Protein AF-A0A1Q6H0A1-F1 (afdb_monomer)

Nearest PDB structures (foldseek):
  8phb-assembly1_A  TM=4.342E-01  e=1.574E+00  Allochromatium vinosum
  6yfi-assembly2_D  TM=4.589E-01  e=2.748E+00  Leviviridae sp.
  6yfi-assembly2_C  TM=4.616E-01  e=3.110E+00  Leviviridae sp.
  6yfh-assembly1_AA  TM=4.511E-01  e=3.110E+00  Leviviridae sp.

pLDDT: mean 92.0, std 9.47, range [46.94, 98.31]

Solvent-accessible surface area (backbone atoms only — not comparable to full-atom values): 8364 Å² total; per-residue (Å²): 82,83,39,70,27,33,31,71,38,88,97,35,89,87,42,75,40,79,44,75,43,66,35,49,65,83,52,95,26,34,30,31,37,79,79,42,81,40,95,87,42,71,54,60,15,33,22,38,36,31,37,30,48,89,92,48,34,26,48,76,48,72,46,42,38,58,60,58,73,33,67,70,50,46,50,52,48,36,54,33,34,77,37,42,69,63,46,50,51,53,37,54,74,68,72,47,90,70,61,62,30,56,40,52,48,28,50,75,72,73,42,89,34,63,66,57,53,53,50,44,53,54,51,52,53,53,52,54,51,51,50,52,52,53,49,50,56,50,52,54,52,54,50,54,55,52,56,55,66,75,72,112

Radius of gyration: 20.09 Å; Cα contacts (8 Å, |Δi|>4): 214; chains: 1; bounding box: 65×30×47 Å

Mean predicted aligned error: 5.74 Å

Foldseek 3Di:
DWAFAWEDDPPDQQDTDTDTDDWDDPDPFKTKDFDAADPPDNQQTKIFIWGDAPRYIYTPGIDGNVVCPDPVNVVVRVVCSVPVVVNVVVCLVVLHQDGPRSLVSCVVVVHDSVVNVVSNVVSVVVVVVVVVVVVVVVVVVVVVVVVVVVVD

Structure (mmCIF, N/CA/C/O backbone):
data_AF-A0A1Q6H0A1-F1
#
_entry.id   AF-A0A1Q6H0A1-F1
#
loop_
_atom_site.group_PDB
_atom_site.id
_atom_site.type_symbol
_atom_site.label_atom_id
_atom_site.label_alt_id
_atom_site.label_comp_id
_atom_site.label_asym_id
_atom_site.label_entity_id
_atom_site.label_seq_id
_atom_site.pdbx_PDB_ins_code
_atom_site.Cartn_x
_atom_site.Cartn_y
_atom_site.Cartn_z
_atom_site.occupancy
_atom_site.B_iso_or_equiv
_atom_site.auth_seq_id
_atom_site.auth_comp_id
_atom_site.auth_asym_id
_atom_site.auth_atom_id
_atom_site.pdbx_PDB_model_num
ATOM 1 N N . MET A 1 1 ? -4.619 -3.998 17.819 1.00 89.38 1 MET A N 1
ATOM 2 C CA . MET A 1 1 ? -5.992 -4.408 17.459 1.00 89.38 1 MET A CA 1
ATOM 3 C C . MET A 1 1 ? -5.869 -5.418 16.345 1.00 89.38 1 MET A C 1
ATOM 5 O O . MET A 1 1 ? -5.151 -5.130 15.395 1.00 89.38 1 MET A O 1
ATOM 9 N N . GLN A 1 2 ? -6.527 -6.567 16.461 1.00 95.19 2 GLN A N 1
ATOM 10 C CA . GLN A 1 2 ? -6.475 -7.573 15.409 1.00 95.19 2 GLN A CA 1
ATOM 11 C C . GLN A 1 2 ? -7.307 -7.098 14.211 1.00 95.19 2 GLN A C 1
ATOM 13 O O . GLN A 1 2 ? -8.498 -6.823 14.351 1.00 95.19 2 GLN A O 1
ATOM 18 N N . VAL A 1 3 ? -6.679 -6.955 13.043 1.00 95.94 3 VAL A N 1
ATOM 19 C CA . VAL A 1 3 ? -7.314 -6.398 11.841 1.00 95.94 3 VAL A CA 1
ATOM 20 C C . VAL A 1 3 ? -7.074 -7.290 10.641 1.00 95.94 3 VAL A C 1
ATOM 22 O O . VAL A 1 3 ? -5.936 -7.651 10.352 1.00 95.94 3 VAL A O 1
ATOM 25 N N . LYS A 1 4 ? -8.154 -7.588 9.912 1.00 96.00 4 LYS A N 1
ATOM 26 C CA . LYS A 1 4 ? -8.087 -8.234 8.602 1.00 96.00 4 LYS A CA 1
ATOM 27 C C . LYS A 1 4 ? -7.509 -7.251 7.586 1.00 96.00 4 LYS A C 1
ATOM 29 O O . LYS A 1 4 ? -8.101 -6.200 7.349 1.00 96.00 4 LYS A O 1
ATOM 34 N N . LEU A 1 5 ? -6.390 -7.598 6.965 1.00 94.88 5 LEU A N 1
ATOM 35 C CA . LEU A 1 5 ? -5.702 -6.746 6.005 1.00 94.88 5 LEU A CA 1
ATOM 36 C C . LEU A 1 5 ? -5.249 -7.498 4.756 1.00 94.88 5 LEU A C 1
ATOM 38 O O . LE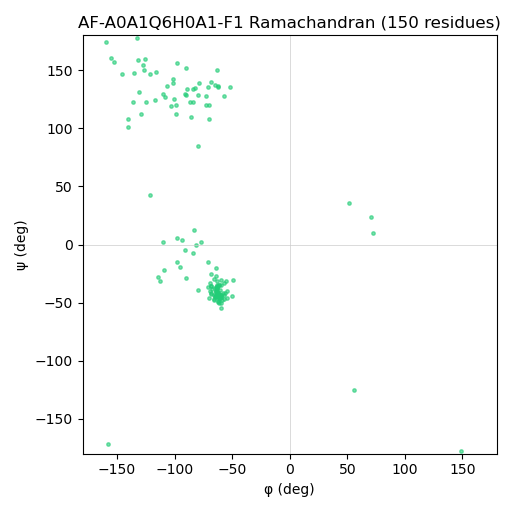U A 1 5 ? -4.908 -8.681 4.805 1.00 94.88 5 LEU A O 1
ATOM 42 N N . LEU A 1 6 ? -5.243 -6.782 3.634 1.00 96.12 6 LEU A N 1
ATOM 43 C CA . LEU A 1 6 ? -4.750 -7.256 2.347 1.00 96.12 6 LEU A CA 1
ATOM 44 C C . LEU A 1 6 ? -3.236 -7.023 2.264 1.00 96.12 6 LEU A C 1
ATOM 46 O O . LEU A 1 6 ? -2.786 -5.876 2.164 1.00 96.12 6 LEU A O 1
ATOM 50 N N . ARG A 1 7 ? -2.461 -8.110 2.299 1.00 91.31 7 ARG A N 1
ATOM 51 C CA . ARG A 1 7 ? -0.991 -8.085 2.247 1.00 91.31 7 ARG A CA 1
ATOM 52 C C . ARG A 1 7 ? -0.409 -8.949 1.150 1.00 91.31 7 ARG A C 1
ATOM 54 O O . ARG A 1 7 ? -1.059 -9.880 0.671 1.00 91.31 7 ARG A O 1
ATOM 61 N N . GLN A 1 8 ? 0.836 -8.657 0.786 1.00 86.44 8 GLN A N 1
ATOM 62 C CA . GLN A 1 8 ? 1.611 -9.557 -0.063 1.00 86.44 8 GLN A CA 1
ATOM 63 C C . GLN A 1 8 ? 1.831 -10.903 0.635 1.00 86.44 8 GLN A C 1
ATOM 65 O O . GLN A 1 8 ? 2.134 -10.974 1.833 1.00 86.44 8 GLN A O 1
ATOM 70 N N . ALA A 1 9 ? 1.660 -11.979 -0.132 1.00 83.62 9 ALA A N 1
ATOM 71 C CA . ALA A 1 9 ? 2.004 -13.317 0.309 1.00 83.62 9 ALA A CA 1
ATOM 72 C C . ALA A 1 9 ? 3.528 -13.442 0.445 1.00 83.62 9 ALA A C 1
ATOM 74 O O . ALA A 1 9 ? 4.285 -12.951 -0.393 1.00 83.62 9 ALA A O 1
ATOM 75 N N . ALA A 1 10 ? 3.985 -14.130 1.490 1.00 74.12 10 ALA A N 1
ATOM 76 C CA . ALA A 1 10 ? 5.409 -14.358 1.694 1.00 74.12 10 ALA A CA 1
ATOM 77 C C . ALA A 1 10 ? 6.031 -15.065 0.474 1.00 74.12 10 ALA A C 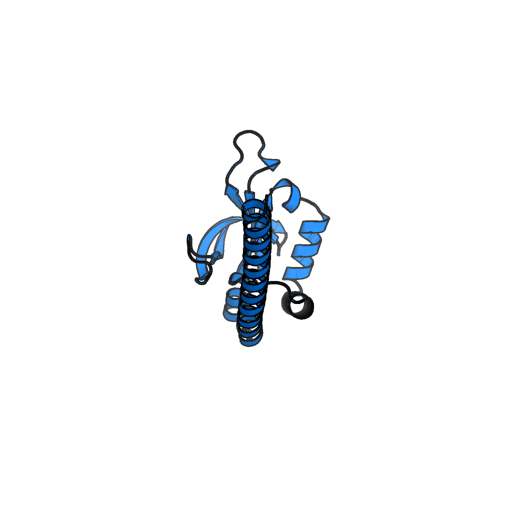1
ATOM 79 O O . ALA A 1 10 ? 5.527 -16.092 0.016 1.00 74.12 10 ALA A O 1
ATOM 80 N N . GLY A 1 11 ? 7.113 -14.491 -0.060 1.00 68.12 11 GLY A N 1
ATOM 81 C CA . GLY A 1 11 ? 7.851 -15.038 -1.202 1.00 68.12 11 GLY A CA 1
ATOM 82 C C . GLY A 1 11 ? 7.152 -14.920 -2.562 1.00 68.12 11 GLY A C 1
ATOM 83 O O . GLY A 1 11 ? 7.621 -15.537 -3.516 1.00 68.12 11 GLY A O 1
ATOM 84 N N . ARG A 1 12 ? 6.039 -14.172 -2.676 1.00 69.12 12 ARG A N 1
ATOM 85 C CA . ARG A 1 12 ? 5.328 -13.959 -3.950 1.00 69.12 12 ARG A CA 1
ATOM 86 C C . ARG A 1 12 ? 4.824 -12.524 -4.107 1.00 69.12 12 ARG A C 1
ATOM 88 O O . ARG A 1 12 ? 3.821 -12.135 -3.513 1.00 69.12 12 ARG A O 1
ATOM 95 N N . ASP A 1 13 ? 5.465 -11.769 -4.995 1.00 65.69 13 ASP A N 1
ATOM 96 C CA . ASP A 1 13 ? 5.132 -10.360 -5.261 1.00 65.69 13 ASP A CA 1
ATOM 97 C C . ASP A 1 13 ? 3.800 -10.153 -6.012 1.00 65.69 13 ASP A C 1
ATOM 99 O O . ASP A 1 13 ? 3.259 -9.037 -6.071 1.00 65.69 13 ASP A O 1
ATOM 103 N N . ASP A 1 14 ? 3.263 -11.216 -6.609 1.00 72.25 14 ASP A N 1
ATOM 104 C CA . ASP A 1 14 ? 2.059 -11.217 -7.438 1.00 72.25 14 ASP A CA 1
ATOM 105 C C . ASP A 1 14 ? 0.787 -11.641 -6.692 1.00 72.25 14 ASP A C 1
ATOM 107 O O . ASP A 1 14 ? -0.311 -11.370 -7.180 1.00 72.25 14 ASP A O 1
ATOM 111 N N . ARG A 1 15 ? 0.905 -12.242 -5.501 1.00 84.75 15 ARG A N 1
ATOM 112 C CA . ARG A 1 15 ? -0.240 -12.775 -4.754 1.00 84.75 15 ARG A CA 1
ATOM 113 C C . ARG A 1 15 ? -0.564 -11.927 -3.528 1.00 84.75 15 ARG A C 1
ATOM 115 O O . ARG A 1 15 ? 0.284 -11.706 -2.668 1.00 84.75 15 ARG A O 1
ATOM 122 N N . ILE A 1 16 ? -1.825 -11.512 -3.427 1.00 92.81 16 ILE A N 1
ATOM 123 C CA . ILE A 1 16 ? -2.383 -10.862 -2.238 1.00 92.81 16 ILE A CA 1
ATOM 124 C C . ILE A 1 16 ? -3.205 -11.873 -1.440 1.00 92.81 16 ILE A C 1
ATOM 126 O O . ILE A 1 16 ? -3.937 -12.683 -2.008 1.00 92.81 16 ILE A O 1
ATOM 130 N N . VAL A 1 17 ? -3.069 -11.823 -0.118 1.00 92.31 17 VAL A N 1
ATOM 131 C CA . VAL A 1 17 ? -3.836 -12.625 0.838 1.00 92.31 17 VAL A CA 1
ATOM 132 C C . VAL A 1 17 ? -4.496 -11.718 1.869 1.00 92.31 17 VAL A C 1
ATOM 134 O O . VAL A 1 17 ? -3.975 -10.651 2.196 1.00 92.31 17 VAL A O 1
ATOM 137 N N . ALA A 1 18 ? -5.641 -12.154 2.390 1.00 94.19 18 ALA A N 1
ATOM 138 C CA . ALA A 1 18 ? -6.221 -11.563 3.585 1.00 94.19 18 ALA A CA 1
ATOM 139 C C . ALA A 1 18 ? -5.624 -12.257 4.814 1.00 94.19 18 ALA A C 1
ATOM 141 O O . ALA A 1 18 ? -5.729 -13.477 4.938 1.00 94.19 18 ALA A O 1
ATOM 142 N N . ALA A 1 19 ? -5.013 -11.489 5.708 1.00 92.94 19 ALA A N 1
ATOM 143 C CA . ALA A 1 19 ? -4.440 -11.980 6.957 1.00 92.94 19 ALA A CA 1
ATOM 144 C C . ALA A 1 19 ? -4.890 -11.100 8.124 1.00 92.94 19 ALA A C 1
ATOM 146 O O . ALA A 1 19 ? -5.292 -9.958 7.917 1.00 92.94 19 ALA A O 1
ATOM 147 N N . TYR A 1 20 ? -4.834 -11.633 9.339 1.00 95.06 20 TYR A N 1
ATOM 148 C CA . TYR A 1 20 ? -5.093 -10.862 10.548 1.00 95.06 20 TYR A CA 1
ATOM 149 C C . TYR A 1 20 ? -3.765 -10.479 11.191 1.00 95.06 20 TYR A C 1
ATOM 151 O O . TYR A 1 20 ? -2.967 -11.360 11.487 1.00 95.06 20 TYR A O 1
ATOM 159 N N . GLU A 1 21 ? -3.551 -9.186 11.422 1.00 94.94 21 GLU A N 1
ATOM 160 C CA . GLU A 1 21 ? -2.358 -8.684 12.115 1.00 94.94 21 GLU A CA 1
ATOM 161 C C . GLU A 1 21 ? -2.745 -7.774 13.280 1.00 94.94 21 GLU A C 1
ATOM 163 O O . GLU A 1 21 ? -3.793 -7.118 13.266 1.00 94.94 21 GLU A O 1
ATOM 168 N N . ASP A 1 22 ? -1.858 -7.690 14.269 1.00 96.25 22 ASP A N 1
ATOM 169 C CA . ASP A 1 22 ? -1.983 -6.762 15.388 1.00 96.25 22 ASP A CA 1
ATOM 170 C C . ASP A 1 22 ? -1.543 -5.352 14.986 1.00 96.25 22 ASP A C 1
ATOM 172 O O . ASP A 1 22 ? -0.413 -4.911 15.212 1.00 96.25 22 ASP A O 1
ATOM 176 N N . VAL A 1 23 ? -2.480 -4.614 14.395 1.00 97.06 23 VAL A N 1
ATOM 177 C CA . VAL A 1 23 ? -2.254 -3.251 13.920 1.00 97.06 23 VAL A CA 1
ATOM 178 C C . VAL A 1 23 ? -2.423 -2.248 15.062 1.00 97.06 23 VAL A C 1
ATOM 180 O O . VAL A 1 23 ? -3.396 -2.279 15.827 1.00 97.06 23 VAL A O 1
ATOM 183 N N . THR A 1 24 ? -1.465 -1.328 15.159 1.00 97.00 24 THR A N 1
ATOM 184 C CA . THR A 1 24 ? -1.550 -0.114 15.976 1.00 97.00 24 THR A CA 1
ATOM 185 C C . THR A 1 24 ? -1.947 1.052 15.080 1.00 97.00 24 THR A C 1
ATOM 187 O O . THR A 1 24 ? -1.166 1.460 14.221 1.00 97.00 24 THR A O 1
ATOM 190 N N . PHE A 1 25 ? -3.149 1.594 15.268 1.00 97.19 25 PHE A N 1
ATOM 191 C CA . PHE A 1 25 ? -3.604 2.776 14.535 1.00 97.19 25 PHE A CA 1
ATOM 192 C C . PHE A 1 25 ? -3.082 4.060 15.176 1.00 97.19 25 PHE A C 1
ATOM 194 O O . PHE A 1 25 ? -3.125 4.224 16.392 1.00 97.19 25 PHE A O 1
ATOM 201 N N . LEU A 1 26 ? -2.576 4.960 14.337 1.00 96.31 26 LEU A N 1
ATOM 202 C CA . LEU A 1 26 ? -2.156 6.314 14.706 1.00 96.31 26 LEU A CA 1
ATOM 203 C C . LEU A 1 26 ? -3.317 7.300 14.565 1.00 96.31 26 LEU A C 1
ATOM 205 O O . LEU A 1 26 ? -3.365 8.313 15.253 1.00 96.31 26 LEU A O 1
ATOM 209 N N . ASN A 1 27 ? -4.234 7.002 13.646 1.00 96.69 27 ASN A N 1
ATOM 210 C CA . ASN A 1 27 ? -5.506 7.678 13.445 1.00 96.69 27 ASN A CA 1
ATOM 211 C C . ASN A 1 27 ? -6.475 6.729 12.716 1.00 96.69 27 ASN A C 1
ATOM 213 O O . ASN A 1 27 ? -6.164 5.557 12.518 1.00 96.69 27 ASN A O 1
ATOM 217 N N . GLU A 1 28 ? -7.632 7.234 12.289 1.00 96.56 28 GLU A N 1
ATOM 218 C CA . GLU A 1 28 ? -8.661 6.460 11.579 1.00 96.56 28 GLU A CA 1
ATOM 219 C C . GLU A 1 28 ? -8.158 5.753 10.305 1.00 96.56 28 GLU A C 1
ATOM 221 O O . GLU A 1 28 ? -8.636 4.674 9.963 1.00 96.56 28 GLU A O 1
ATOM 226 N N . HIS A 1 29 ? -7.182 6.336 9.609 1.00 98.19 29 HIS A N 1
ATOM 227 C CA . HIS A 1 29 ? -6.764 5.911 8.275 1.00 98.19 29 HIS A CA 1
ATOM 228 C C . HIS A 1 29 ? -5.397 5.232 8.231 1.00 98.19 29 HIS A C 1
ATOM 230 O O . HIS A 1 29 ? -5.096 4.539 7.261 1.00 98.19 29 HIS A O 1
ATOM 236 N N . VAL A 1 30 ? -4.543 5.461 9.228 1.00 98.06 30 VAL A N 1
ATOM 237 C CA . VAL A 1 30 ? -3.138 5.047 9.199 1.00 98.06 30 VAL A CA 1
ATOM 238 C C . VAL A 1 30 ? -2.829 4.204 10.422 1.00 98.06 30 VAL A C 1
ATOM 240 O O . VAL A 1 30 ? -2.960 4.656 11.561 1.00 98.06 30 VAL A O 1
ATOM 243 N N . GLY A 1 31 ? -2.364 2.986 10.176 1.00 97.56 31 GLY A N 1
ATOM 244 C CA . GLY A 1 31 ? -1.854 2.086 11.197 1.00 97.56 31 GLY A CA 1
ATOM 245 C C . GLY A 1 31 ? -0.527 1.463 10.799 1.00 97.56 31 GLY A C 1
ATOM 246 O O . GLY A 1 31 ? 0.004 1.706 9.715 1.00 97.56 31 GLY A O 1
ATOM 247 N N . TRP A 1 32 ? 0.035 0.668 11.698 1.00 97.44 32 TRP A N 1
ATOM 248 C CA . TRP A 1 32 ? 1.277 -0.049 11.449 1.00 97.44 32 TRP A CA 1
ATOM 249 C C . TRP A 1 32 ? 1.398 -1.303 12.313 1.00 97.44 32 TRP A C 1
ATOM 251 O O . TRP A 1 32 ? 0.758 -1.414 13.361 1.00 97.44 32 TRP A O 1
ATOM 261 N N . TYR A 1 33 ? 2.262 -2.222 11.887 1.00 95.94 33 TYR A N 1
ATOM 262 C CA . TYR A 1 33 ? 2.686 -3.375 12.681 1.00 95.94 33 TYR A CA 1
ATOM 263 C C . TYR A 1 33 ? 4.164 -3.717 12.388 1.00 95.94 33 TYR A C 1
ATOM 265 O O . TYR A 1 33 ? 4.647 -3.447 11.284 1.00 95.94 33 TYR A O 1
ATOM 273 N N . PRO A 1 34 ? 4.941 -4.219 13.368 1.00 94.31 34 PRO A N 1
ATOM 274 C CA . PRO A 1 34 ? 6.355 -4.532 13.172 1.00 94.31 34 PRO A CA 1
ATOM 275 C C . PRO A 1 34 ? 6.542 -5.867 12.443 1.00 94.31 34 PRO A C 1
ATOM 277 O O . PRO A 1 34 ? 5.885 -6.847 12.780 1.00 94.31 34 PRO A O 1
ATOM 280 N N . ILE A 1 35 ? 7.492 -5.920 11.508 1.00 93.56 35 ILE A N 1
ATOM 281 C CA . ILE A 1 35 ? 7.882 -7.159 10.808 1.00 93.56 35 ILE A CA 1
ATOM 282 C C . ILE A 1 35 ? 9.313 -7.597 11.121 1.00 93.56 35 ILE A C 1
ATOM 284 O O . ILE A 1 35 ? 9.603 -8.788 11.111 1.00 93.56 35 ILE A O 1
ATOM 288 N N . ILE A 1 36 ? 10.207 -6.658 11.443 1.00 94.38 36 ILE A N 1
ATOM 289 C CA . ILE A 1 36 ? 11.573 -6.955 11.885 1.00 94.38 36 ILE A CA 1
ATOM 290 C C . ILE A 1 36 ? 11.871 -6.052 13.074 1.00 94.38 36 ILE A C 1
ATOM 292 O O . ILE A 1 36 ? 11.778 -4.829 12.966 1.00 94.38 36 ILE A O 1
ATOM 296 N N . LYS A 1 37 ? 12.213 -6.659 14.211 1.00 94.56 37 LYS A N 1
ATOM 297 C CA . LYS A 1 37 ? 12.591 -5.926 15.421 1.00 94.56 37 LYS A CA 1
ATOM 298 C C . LYS A 1 37 ? 14.094 -5.706 15.434 1.00 94.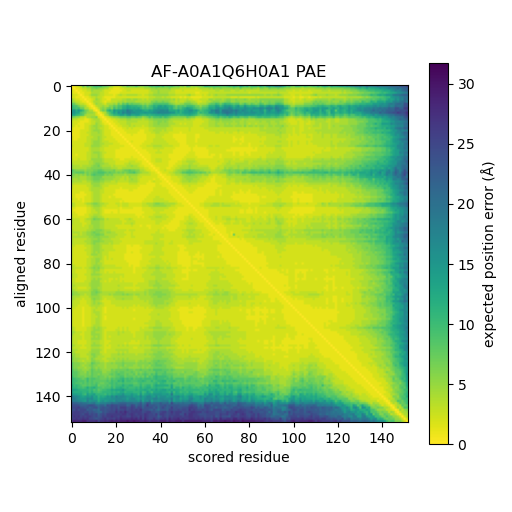56 37 LYS A C 1
ATOM 300 O O . LYS A 1 37 ? 14.859 -6.655 15.264 1.00 94.56 37 LYS A O 1
ATOM 305 N N . ASP A 1 38 ? 14.509 -4.470 15.661 1.00 94.38 38 ASP A N 1
ATOM 306 C CA . ASP A 1 38 ? 15.916 -4.160 15.879 1.00 94.38 38 ASP A CA 1
ATOM 307 C C . ASP A 1 38 ? 16.277 -4.504 17.332 1.00 94.38 38 ASP A C 1
ATOM 309 O O . ASP A 1 38 ? 15.594 -4.103 18.278 1.00 94.38 38 ASP A O 1
ATOM 313 N N . ARG A 1 39 ? 17.354 -5.276 17.512 1.00 93.25 39 ARG A N 1
ATOM 314 C CA . ARG A 1 39 ? 17.785 -5.780 18.826 1.00 93.25 39 ARG A CA 1
ATOM 315 C C . ARG A 1 39 ? 18.199 -4.665 19.790 1.00 93.25 39 ARG A C 1
ATOM 317 O O . ARG A 1 39 ? 18.117 -4.852 21.000 1.00 93.25 39 ARG A O 1
ATOM 324 N N . PHE A 1 40 ? 18.666 -3.534 19.271 1.00 93.19 40 PHE A N 1
ATOM 325 C CA . PHE A 1 40 ? 19.314 -2.485 20.054 1.00 93.19 40 PHE A CA 1
ATOM 326 C C . PHE A 1 40 ? 18.489 -1.202 20.117 1.00 93.19 40 PHE A C 1
ATOM 328 O O . PHE A 1 40 ? 18.567 -0.461 21.097 1.00 93.19 40 PHE A O 1
ATOM 335 N N . ARG A 1 41 ? 17.716 -0.897 19.071 1.00 92.00 41 ARG A N 1
ATOM 336 C CA . ARG A 1 41 ? 16.988 0.367 18.942 1.00 92.00 41 ARG A CA 1
ATOM 337 C C . ARG A 1 41 ? 15.608 0.140 18.347 1.00 92.00 41 ARG A C 1
ATOM 339 O O . ARG A 1 41 ? 15.449 0.155 17.136 1.00 92.00 41 ARG A O 1
ATOM 346 N N . LYS A 1 42 ? 14.576 0.129 19.192 1.00 90.00 42 LYS A N 1
ATOM 347 C CA . LYS A 1 42 ? 13.156 0.038 18.781 1.00 90.00 42 LYS A CA 1
ATOM 348 C C . LYS A 1 42 ? 12.750 1.034 17.679 1.00 90.00 42 LYS A C 1
ATOM 350 O O . LYS A 1 42 ? 11.876 0.769 16.863 1.00 90.00 42 LYS A O 1
ATOM 355 N N . ALA A 1 43 ? 13.378 2.209 17.633 1.00 92.12 43 ALA A N 1
ATOM 356 C CA . ALA A 1 43 ? 13.144 3.213 16.590 1.00 92.12 43 ALA A CA 1
ATOM 357 C C . ALA A 1 43 ? 13.551 2.745 15.172 1.00 92.12 43 ALA A C 1
ATOM 359 O O . ALA A 1 43 ? 13.066 3.293 14.179 1.00 92.12 43 ALA A O 1
ATOM 360 N N . ASN A 1 44 ? 14.416 1.735 15.083 1.00 94.31 44 ASN A N 1
ATOM 361 C CA . ASN A 1 44 ? 14.884 1.100 13.856 1.00 94.31 44 ASN A CA 1
ATOM 362 C C . ASN A 1 44 ? 14.127 -0.194 13.524 1.00 94.31 44 ASN A C 1
ATOM 364 O O . ASN A 1 44 ? 14.486 -0.853 12.552 1.00 94.31 44 ASN A O 1
ATOM 368 N N . ASP A 1 45 ? 13.076 -0.547 14.273 1.00 95.75 45 ASP A N 1
ATOM 369 C CA . 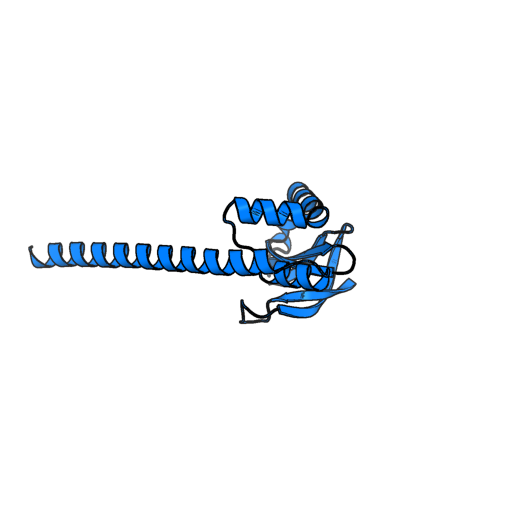ASP A 1 45 ? 12.174 -1.619 13.850 1.00 95.75 45 ASP A CA 1
ATOM 370 C C . ASP A 1 45 ? 11.699 -1.336 12.417 1.00 95.75 45 ASP A C 1
ATOM 372 O O . ASP A 1 45 ? 11.321 -0.203 12.092 1.00 95.75 45 ASP A O 1
ATOM 376 N N . ILE A 1 46 ? 11.695 -2.356 11.561 1.00 96.38 46 ILE A N 1
ATOM 377 C CA . ILE A 1 46 ? 11.029 -2.271 10.264 1.00 96.38 46 ILE A CA 1
ATOM 378 C C . ILE A 1 46 ? 9.562 -2.593 10.504 1.00 96.38 46 ILE A C 1
ATOM 380 O O . ILE A 1 46 ? 9.205 -3.652 11.028 1.00 96.38 46 ILE A O 1
ATOM 384 N N . VAL A 1 47 ? 8.715 -1.648 10.121 1.00 96.69 47 VAL A N 1
ATOM 385 C CA . VAL A 1 47 ? 7.266 -1.720 10.264 1.00 96.69 47 VAL A CA 1
ATOM 386 C C . VAL A 1 47 ? 6.620 -1.719 8.891 1.00 96.69 47 VAL A C 1
ATOM 388 O O . VAL A 1 47 ? 7.124 -1.090 7.959 1.00 96.69 47 VAL A O 1
ATOM 391 N N . VAL A 1 48 ? 5.484 -2.392 8.783 1.00 96.06 48 VAL A N 1
ATOM 392 C CA . VAL A 1 48 ? 4.563 -2.241 7.661 1.00 96.06 48 VAL A CA 1
ATOM 393 C C . VAL A 1 48 ? 3.590 -1.121 7.990 1.00 96.06 48 VAL A C 1
ATOM 395 O O . VAL A 1 48 ? 3.048 -1.061 9.093 1.00 96.06 48 VAL A O 1
ATOM 398 N N . VAL A 1 49 ? 3.380 -0.231 7.027 1.00 97.12 49 VAL A N 1
ATOM 399 C CA . VAL A 1 49 ? 2.375 0.829 7.075 1.00 97.12 49 VAL A CA 1
ATOM 400 C C . VAL A 1 49 ? 1.085 0.286 6.478 1.00 97.12 49 VAL A C 1
ATOM 402 O O . VAL A 1 49 ? 1.079 -0.247 5.368 1.00 97.12 49 VAL A O 1
ATOM 405 N N . VAL A 1 50 ? -0.006 0.442 7.215 1.00 97.75 50 VAL A N 1
ATOM 406 C CA . VAL A 1 50 ? -1.351 0.010 6.838 1.00 97.75 50 VAL A CA 1
ATOM 407 C C . VAL A 1 50 ? -2.190 1.248 6.557 1.00 97.75 50 VAL A C 1
ATOM 409 O O . VAL A 1 50 ? -2.240 2.162 7.382 1.00 97.75 50 VAL A O 1
ATOM 412 N N . LEU A 1 51 ? -2.855 1.271 5.404 1.00 98.25 51 LEU A N 1
ATOM 413 C CA . LEU A 1 51 ? -3.898 2.250 5.113 1.00 98.25 51 LEU A CA 1
ATOM 414 C C . LEU A 1 51 ? -5.269 1.611 5.302 1.00 98.25 51 LEU A C 1
ATOM 416 O O . LEU A 1 51 ? -5.473 0.450 4.941 1.00 98.25 51 LEU A O 1
ATOM 420 N N . ARG A 1 52 ? -6.203 2.397 5.833 1.00 98.31 52 ARG A N 1
ATOM 421 C CA . ARG A 1 52 ? -7.618 2.061 5.961 1.00 98.31 52 ARG A CA 1
ATOM 422 C C . ARG A 1 52 ? -8.466 3.030 5.141 1.00 98.31 52 ARG A C 1
ATOM 424 O O . ARG A 1 52 ? -8.413 4.245 5.346 1.00 98.31 52 ARG A O 1
ATOM 431 N N . VAL A 1 53 ? -9.270 2.472 4.240 1.00 98.19 53 VAL A N 1
ATOM 432 C CA . VAL A 1 53 ? -10.248 3.194 3.417 1.00 98.19 53 VAL A CA 1
ATOM 433 C C . VAL A 1 53 ? -11.585 2.472 3.544 1.00 98.19 53 VAL A C 1
ATOM 435 O O . VAL A 1 53 ? -11.708 1.324 3.123 1.00 98.19 53 VAL A O 1
ATOM 438 N N . GLY A 1 54 ? -12.565 3.119 4.181 1.00 95.12 54 GLY A N 1
ATOM 439 C CA . GLY A 1 54 ? -13.788 2.445 4.624 1.00 95.12 54 GLY A CA 1
ATOM 440 C C . GLY A 1 54 ? -13.461 1.257 5.536 1.00 95.12 54 GLY A C 1
ATOM 441 O O . GLY A 1 54 ? -12.706 1.390 6.507 1.00 95.12 54 GLY A O 1
ATOM 442 N N . ASP A 1 55 ? -13.969 0.081 5.173 1.00 95.00 55 ASP A N 1
ATOM 443 C CA . ASP A 1 55 ? -13.732 -1.174 5.900 1.00 95.00 55 ASP A CA 1
ATOM 444 C C . ASP A 1 55 ? -12.549 -1.991 5.357 1.00 95.00 55 ASP A C 1
ATOM 446 O O . ASP A 1 55 ? -12.256 -3.083 5.846 1.00 95.00 55 ASP A O 1
ATOM 45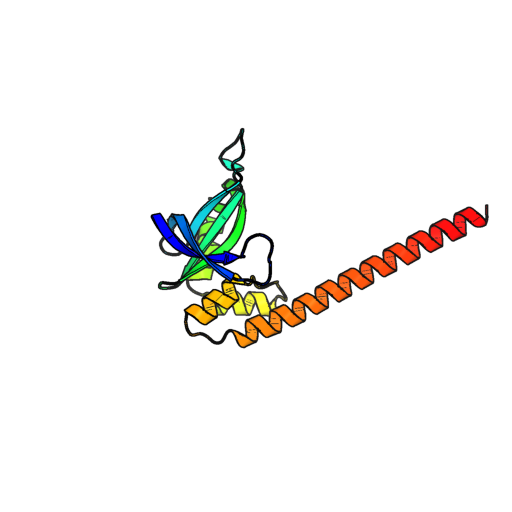0 N N . VAL A 1 56 ? -11.829 -1.468 4.360 1.00 98.00 56 VAL A N 1
ATOM 451 C CA . VAL A 1 56 ? -10.700 -2.159 3.732 1.00 98.00 56 VAL A CA 1
ATOM 452 C C . VAL A 1 56 ? -9.383 -1.658 4.318 1.00 98.00 56 VAL A C 1
ATOM 454 O O . VAL A 1 56 ? -9.042 -0.480 4.201 1.00 98.00 56 VAL A O 1
ATOM 457 N N . CYS A 1 57 ? -8.616 -2.576 4.911 1.00 98.19 57 CYS A N 1
ATOM 458 C CA . CYS A 1 57 ? -7.241 -2.344 5.354 1.00 98.19 57 CYS A CA 1
ATOM 459 C C . CYS A 1 57 ? -6.252 -3.054 4.424 1.00 98.19 57 CYS A C 1
ATOM 461 O O . CYS A 1 57 ? -6.463 -4.210 4.051 1.00 98.19 57 CYS A O 1
ATOM 463 N N . PHE A 1 58 ? -5.161 -2.390 4.051 1.00 97.56 58 PHE A N 1
ATOM 464 C CA . PHE A 1 58 ? -4.159 -2.953 3.143 1.00 97.56 58 PHE A CA 1
ATOM 465 C C . PHE A 1 58 ? -2.765 -2.369 3.381 1.00 97.56 58 PHE A C 1
ATOM 467 O O . PHE A 1 58 ? -2.609 -1.271 3.919 1.00 97.56 58 PHE A O 1
ATOM 474 N N . GLU A 1 59 ? -1.737 -3.109 2.972 1.00 95.94 59 GLU A N 1
ATOM 475 C CA . GLU A 1 59 ? -0.346 -2.670 3.108 1.00 95.94 59 GLU A CA 1
ATOM 476 C C . GLU A 1 59 ? 0.001 -1.556 2.119 1.00 95.94 59 GLU A C 1
ATOM 478 O O . GLU A 1 59 ? -0.167 -1.714 0.910 1.00 95.94 59 GLU A O 1
ATOM 483 N N . ALA A 1 60 ? 0.557 -0.450 2.607 1.00 94.12 60 ALA A N 1
ATOM 484 C CA . ALA A 1 60 ? 1.083 0.618 1.758 1.00 94.12 60 ALA A CA 1
ATOM 485 C C . ALA A 1 60 ? 2.589 0.512 1.488 1.00 94.12 60 ALA A C 1
ATOM 487 O O . ALA A 1 60 ? 3.094 1.104 0.531 1.00 94.12 60 ALA A O 1
ATOM 488 N N . GLY A 1 61 ? 3.308 -0.236 2.320 1.00 91.94 61 GLY A N 1
ATOM 489 C CA . GLY A 1 61 ? 4.745 -0.461 2.202 1.00 91.94 61 GLY A CA 1
ATOM 490 C C . GLY A 1 61 ? 5.395 -0.664 3.564 1.00 91.94 61 GLY A C 1
ATOM 491 O O . GLY A 1 61 ? 4.722 -0.647 4.593 1.00 91.94 61 GLY A O 1
ATOM 492 N N . SER A 1 62 ? 6.714 -0.833 3.571 1.00 93.19 62 SER A N 1
ATOM 493 C CA . SER A 1 62 ? 7.507 -1.017 4.787 1.00 93.19 62 SER A CA 1
ATOM 494 C C . SER A 1 62 ? 8.573 0.061 4.934 1.00 93.19 62 SER A C 1
ATOM 496 O O . SER A 1 62 ? 9.148 0.514 3.944 1.00 93.19 62 SER A O 1
ATOM 498 N N . MET A 1 63 ? 8.874 0.454 6.168 1.00 94.88 63 MET A N 1
ATOM 499 C CA . MET A 1 63 ? 9.930 1.423 6.468 1.00 94.88 63 MET A CA 1
ATOM 500 C C . MET A 1 63 ? 10.388 1.325 7.925 1.00 94.88 63 MET A C 1
ATOM 502 O O . MET A 1 63 ? 9.788 0.622 8.733 1.00 94.88 63 MET A O 1
ATOM 506 N N . PHE A 1 64 ? 11.429 2.074 8.288 1.00 96.00 64 PHE A N 1
ATOM 507 C CA . PHE A 1 64 ? 11.821 2.216 9.689 1.00 96.00 64 PHE A CA 1
ATOM 508 C C . PHE A 1 64 ? 10.746 2.937 10.510 1.00 96.00 64 PHE A C 1
ATOM 510 O O . PHE A 1 64 ? 10.245 3.994 10.106 1.00 96.00 64 PHE A O 1
ATOM 517 N N . ARG A 1 65 ? 10.477 2.431 11.717 1.00 95.44 65 ARG A N 1
ATOM 518 C CA . ARG A 1 65 ? 9.504 2.978 12.672 1.00 95.44 65 ARG A CA 1
ATOM 519 C C . ARG A 1 65 ? 9.691 4.474 12.911 1.00 95.44 65 ARG A C 1
ATOM 521 O O . ARG A 1 65 ? 8.716 5.218 12.887 1.00 95.44 65 ARG A O 1
ATOM 528 N N . ARG A 1 66 ? 10.934 4.935 13.087 1.00 94.81 66 ARG A N 1
ATOM 529 C CA . ARG A 1 66 ? 11.257 6.362 13.276 1.00 94.81 66 ARG A CA 1
ATOM 530 C C . ARG A 1 66 ? 10.781 7.261 12.135 1.00 94.81 66 ARG A C 1
ATOM 532 O O . ARG A 1 66 ? 10.479 8.421 12.373 1.00 94.81 66 ARG A O 1
ATOM 539 N N . GLY A 1 67 ? 10.767 6.752 10.902 1.00 94.19 67 GLY A N 1
ATOM 540 C CA . GLY A 1 67 ? 10.309 7.512 9.742 1.00 94.19 67 GLY A CA 1
ATOM 541 C C . GLY A 1 67 ? 8.787 7.538 9.661 1.00 94.19 67 GLY A C 1
ATOM 542 O O . GLY A 1 67 ? 8.215 8.580 9.369 1.00 94.19 67 GLY A O 1
ATOM 543 N N . MET A 1 68 ? 8.147 6.412 9.984 1.00 94.19 68 MET A N 1
ATOM 544 C CA . MET A 1 68 ? 6.690 6.281 10.001 1.00 94.19 68 MET A CA 1
ATOM 545 C C . MET A 1 68 ? 6.036 7.188 11.057 1.00 94.19 68 MET A C 1
ATOM 547 O O . MET A 1 68 ? 4.994 7.773 10.788 1.00 94.19 68 MET A O 1
ATOM 551 N N . LEU A 1 69 ? 6.669 7.361 12.225 1.00 93.06 69 LEU A N 1
ATOM 552 C CA . LEU A 1 69 ? 6.148 8.196 13.318 1.00 93.06 69 LEU A CA 1
ATOM 553 C C . LEU A 1 69 ? 6.334 9.710 13.105 1.00 93.06 69 LEU A C 1
ATOM 555 O O . LEU A 1 69 ? 5.985 10.495 13.986 1.00 93.06 69 LEU A O 1
ATOM 559 N N . ARG A 1 70 ? 6.889 10.142 11.967 1.00 96.38 70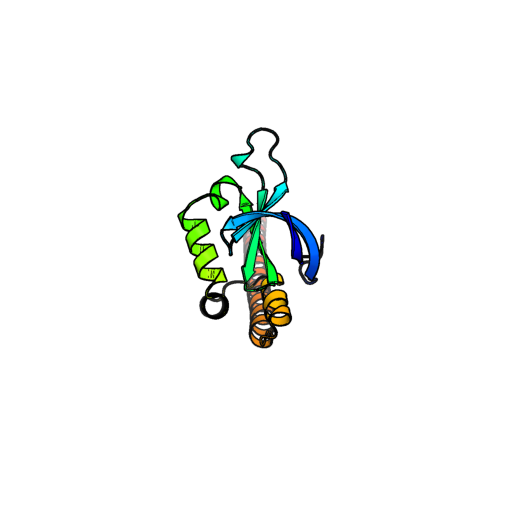 ARG A N 1
ATOM 560 C CA . ARG A 1 70 ? 6.987 11.569 11.639 1.00 96.38 70 ARG A CA 1
ATOM 561 C C . ARG A 1 70 ? 5.610 12.125 11.308 1.00 96.38 70 ARG A C 1
ATOM 563 O O . ARG A 1 70 ? 4.868 11.516 10.536 1.00 96.38 70 ARG A O 1
ATOM 570 N N . LYS A 1 71 ? 5.299 13.304 11.845 1.00 96.31 71 LYS A N 1
ATOM 571 C CA . LYS A 1 71 ? 4.003 13.966 11.659 1.00 96.31 71 LYS A CA 1
ATOM 572 C C . LYS A 1 71 ? 3.663 14.129 10.176 1.00 96.31 71 LYS A C 1
ATOM 574 O O . LYS A 1 71 ? 2.581 13.735 9.753 1.00 96.31 71 LYS A O 1
ATOM 579 N N . GLU A 1 72 ? 4.624 14.587 9.381 1.00 96.81 72 GLU A N 1
ATOM 580 C CA . GLU A 1 72 ? 4.452 14.847 7.948 1.00 96.81 72 GLU A CA 1
ATOM 581 C C . GLU A 1 72 ? 4.137 13.557 7.180 1.00 96.81 72 GLU A C 1
ATOM 583 O O . GLU A 1 72 ? 3.355 13.554 6.230 1.00 96.81 72 GLU A O 1
ATOM 588 N N . TYR A 1 73 ? 4.721 12.433 7.607 1.00 95.31 73 TYR A N 1
ATOM 589 C CA . TYR A 1 73 ? 4.459 11.135 6.994 1.00 95.31 73 TYR A CA 1
ATOM 590 C C . TYR A 1 73 ? 3.040 10.652 7.300 1.00 95.31 73 TYR A C 1
ATOM 592 O O . TYR A 1 73 ? 2.329 10.207 6.395 1.00 95.31 73 TYR A O 1
ATOM 600 N N . ILE A 1 74 ? 2.616 10.763 8.563 1.00 97.12 74 ILE A N 1
ATOM 601 C CA . ILE A 1 74 ? 1.266 10.389 8.995 1.00 97.12 74 ILE A CA 1
ATOM 602 C C . ILE A 1 74 ? 0.234 11.241 8.254 1.00 97.12 74 ILE A C 1
ATOM 604 O O . ILE A 1 74 ? -0.724 10.695 7.709 1.00 97.12 74 ILE A O 1
ATOM 608 N N . GLU A 1 75 ? 0.441 12.555 8.167 1.00 97.75 75 GLU A N 1
ATOM 609 C CA . GLU A 1 75 ? -0.442 13.477 7.444 1.00 97.75 75 GLU A CA 1
ATOM 610 C C . GLU A 1 75 ? -0.524 13.137 5.952 1.00 97.75 75 GLU A C 1
ATOM 612 O O . GLU A 1 75 ? -1.627 13.001 5.416 1.00 97.75 75 GLU A O 1
ATOM 617 N N . ALA A 1 76 ? 0.614 12.894 5.296 1.00 96.69 76 ALA A N 1
ATOM 618 C CA . ALA A 1 76 ? 0.646 12.500 3.889 1.00 96.69 76 ALA A CA 1
ATOM 619 C C . ALA A 1 76 ? -0.107 11.182 3.638 1.00 96.69 76 ALA A C 1
ATOM 621 O O . ALA A 1 76 ? -0.902 11.092 2.701 1.00 96.69 76 ALA A O 1
ATOM 622 N N . ARG A 1 77 ? 0.088 10.168 4.493 1.00 97.12 77 ARG A N 1
ATOM 623 C CA . ARG A 1 77 ? -0.609 8.873 4.384 1.00 97.12 77 ARG A CA 1
ATOM 624 C C . ARG A 1 77 ? -2.096 8.976 4.697 1.00 97.12 77 ARG A C 1
ATOM 626 O O . ARG A 1 77 ? -2.903 8.301 4.065 1.00 97.12 77 ARG A O 1
ATOM 633 N N . THR A 1 78 ? -2.464 9.863 5.612 1.00 98.25 78 THR A N 1
ATOM 634 C CA . THR A 1 78 ? -3.863 10.166 5.928 1.00 98.25 78 THR A CA 1
ATOM 635 C C . THR A 1 78 ? -4.555 10.817 4.733 1.00 98.25 78 THR A C 1
ATOM 637 O O . THR A 1 78 ? -5.637 10.391 4.335 1.00 98.25 78 THR A O 1
ATOM 640 N N . ALA A 1 79 ? -3.918 11.815 4.115 1.00 97.94 79 ALA A N 1
ATOM 641 C CA . ALA A 1 79 ? -4.429 12.470 2.914 1.00 97.94 79 ALA A CA 1
ATOM 642 C C . ALA A 1 79 ? -4.528 11.500 1.726 1.00 97.94 79 ALA A C 1
ATOM 644 O O . ALA A 1 79 ? -5.491 11.566 0.957 1.00 97.94 79 ALA A O 1
ATOM 645 N N . GLU A 1 80 ? -3.561 10.588 1.599 1.00 97.50 80 GLU A N 1
ATOM 646 C CA . GLU A 1 80 ? -3.572 9.515 0.607 1.00 97.50 80 GLU A CA 1
ATOM 647 C C . GLU A 1 80 ? -4.749 8.560 0.810 1.00 97.50 80 GLU A C 1
ATOM 649 O O . GLU A 1 80 ? -5.481 8.325 -0.144 1.00 97.50 80 GLU A O 1
ATOM 654 N N . ALA A 1 81 ? -4.983 8.063 2.026 1.00 97.94 81 ALA A N 1
ATOM 655 C CA . ALA A 1 81 ? -6.116 7.184 2.313 1.00 97.94 81 ALA A CA 1
ATOM 656 C C . ALA A 1 81 ? -7.465 7.874 2.049 1.00 97.94 81 ALA A C 1
ATOM 658 O O . ALA A 1 81 ? -8.325 7.310 1.373 1.00 97.94 81 ALA A O 1
ATOM 659 N N . ARG A 1 82 ? -7.626 9.126 2.500 1.00 97.94 82 ARG A N 1
ATOM 660 C CA . ARG A 1 82 ? -8.844 9.924 2.264 1.00 97.94 82 ARG A CA 1
ATOM 661 C C . ARG A 1 82 ? -9.136 10.138 0.782 1.00 97.94 82 ARG A C 1
ATOM 663 O O . ARG A 1 82 ? -10.291 10.161 0.380 1.00 97.94 82 ARG A O 1
ATOM 670 N N . ASN A 1 83 ? -8.090 10.281 -0.029 1.00 97.44 83 ASN A N 1
ATOM 671 C CA . ASN A 1 83 ? -8.196 10.593 -1.452 1.00 97.44 83 ASN A CA 1
ATOM 672 C C . ASN A 1 83 ? -7.539 9.515 -2.320 1.00 97.44 83 ASN A C 1
ATOM 674 O O . ASN A 1 83 ? -6.846 9.839 -3.291 1.00 97.44 83 ASN A O 1
ATOM 678 N N . LEU A 1 84 ? -7.753 8.236 -1.984 1.00 97.81 84 LEU A N 1
ATOM 679 C CA . LEU A 1 84 ? -7.014 7.114 -2.572 1.00 97.81 84 LEU A CA 1
ATOM 680 C C . LEU A 1 84 ? -7.074 7.100 -4.104 1.00 97.81 84 LEU A C 1
ATOM 682 O O . LEU A 1 84 ? -6.060 6.863 -4.760 1.00 97.81 84 LEU A O 1
ATOM 686 N N . ARG A 1 85 ? -8.235 7.419 -4.692 1.00 97.44 85 ARG A N 1
ATOM 687 C CA . ARG A 1 85 ? -8.378 7.527 -6.152 1.00 97.44 85 ARG A CA 1
ATOM 688 C C . ARG A 1 85 ? -7.455 8.582 -6.744 1.00 97.44 85 ARG A C 1
ATOM 690 O O . ARG A 1 85 ? -6.642 8.268 -7.608 1.00 97.44 85 ARG A O 1
ATOM 697 N N . ALA A 1 86 ? -7.521 9.809 -6.241 1.00 97.50 86 ALA A N 1
ATOM 698 C CA . ALA A 1 86 ? -6.681 10.897 -6.729 1.00 97.50 86 ALA A CA 1
ATOM 699 C C . ALA A 1 86 ? -5.185 10.630 -6.483 1.00 97.50 86 ALA A C 1
ATOM 701 O O . ALA A 1 86 ? -4.354 10.939 -7.335 1.00 97.50 86 ALA A O 1
ATOM 702 N N . ALA A 1 87 ? -4.831 10.026 -5.346 1.00 96.75 87 ALA A N 1
ATOM 703 C CA . ALA A 1 87 ? -3.451 9.673 -5.032 1.00 96.75 87 ALA A CA 1
ATOM 704 C C . ALA A 1 87 ? -2.885 8.619 -5.995 1.00 96.75 87 ALA A C 1
ATOM 706 O O . ALA A 1 87 ? -1.779 8.790 -6.507 1.00 96.75 87 ALA A O 1
ATOM 707 N N . VAL A 1 88 ? -3.659 7.575 -6.303 1.00 97.25 88 VAL A N 1
ATOM 708 C CA . VAL A 1 88 ? -3.280 6.556 -7.291 1.00 97.25 88 VAL A CA 1
ATOM 709 C C . VAL A 1 88 ? -3.167 7.152 -8.690 1.00 97.25 88 VAL A C 1
ATOM 711 O O . VAL A 1 88 ? -2.190 6.865 -9.374 1.00 97.25 88 VAL A O 1
ATOM 714 N N . GLN A 1 89 ? -4.089 8.029 -9.097 1.00 96.75 89 GLN A N 1
ATOM 715 C CA . GLN A 1 89 ? -3.997 8.703 -10.397 1.00 96.75 89 GLN A CA 1
ATOM 716 C C . GLN A 1 89 ? -2.732 9.561 -10.509 1.00 96.75 89 GLN A C 1
ATOM 718 O O . GLN A 1 89 ? -2.017 9.464 -11.502 1.00 96.75 89 GLN A O 1
ATOM 723 N N . ARG A 1 90 ? -2.383 10.329 -9.465 1.00 96.75 90 ARG A N 1
ATOM 724 C CA . ARG A 1 90 ? -1.112 11.075 -9.423 1.00 96.75 90 ARG A CA 1
ATOM 725 C C . ARG A 1 90 ? 0.095 10.145 -9.518 1.00 96.75 90 ARG A C 1
ATOM 727 O O . ARG A 1 90 ? 1.013 10.413 -10.283 1.00 96.75 90 ARG A O 1
ATOM 734 N N . ARG A 1 91 ? 0.076 9.027 -8.788 1.00 95.50 91 ARG A N 1
ATOM 735 C CA . ARG A 1 91 ? 1.145 8.021 -8.826 1.00 95.50 91 ARG A CA 1
ATOM 736 C C . ARG A 1 91 ? 1.313 7.428 -10.231 1.00 95.50 91 ARG A C 1
ATOM 738 O O . ARG A 1 91 ? 2.438 7.304 -10.710 1.00 95.50 91 ARG A O 1
ATOM 745 N N . MET A 1 92 ? 0.208 7.115 -10.905 1.00 96.50 92 MET A N 1
ATOM 746 C CA . MET A 1 92 ? 0.211 6.629 -12.287 1.00 96.50 92 MET A CA 1
ATOM 747 C C . MET A 1 92 ? 0.726 7.689 -13.268 1.00 96.50 92 MET A C 1
ATOM 749 O O . MET A 1 92 ? 1.587 7.381 -14.090 1.00 96.50 92 MET A O 1
ATOM 753 N N . ALA A 1 93 ? 0.272 8.940 -13.139 1.00 96.44 93 ALA A N 1
ATOM 754 C CA . ALA A 1 93 ? 0.722 10.061 -13.966 1.00 96.44 93 ALA A CA 1
ATOM 755 C C . ALA A 1 93 ? 2.226 10.343 -13.810 1.00 96.44 93 ALA A C 1
ATOM 757 O O . ALA A 1 93 ? 2.899 10.674 -14.780 1.00 96.44 93 ALA A O 1
ATOM 758 N N . SER A 1 94 ? 2.774 10.150 -12.608 1.00 95.75 94 SER A N 1
ATOM 759 C CA . SER A 1 94 ? 4.212 10.259 -12.337 1.00 95.75 94 SER A CA 1
ATOM 760 C C . SER A 1 94 ? 5.008 8.987 -12.666 1.00 95.75 94 SER A C 1
ATOM 762 O O . SER A 1 94 ? 6.152 8.873 -12.232 1.00 95.75 94 SER A O 1
ATOM 764 N N . CYS A 1 95 ? 4.426 8.017 -13.383 1.00 93.75 95 CYS A N 1
ATOM 765 C CA . CYS A 1 95 ? 5.070 6.745 -13.739 1.00 93.75 95 CYS A CA 1
ATOM 766 C C . CYS A 1 95 ? 5.685 6.010 -12.535 1.00 93.75 95 CYS A C 1
ATOM 768 O O . CYS A 1 95 ? 6.737 5.383 -12.631 1.00 93.75 95 CYS A O 1
ATOM 770 N N . GLN A 1 96 ? 5.040 6.089 -11.373 1.00 93.19 96 GLN A N 1
ATOM 771 C CA . GLN A 1 96 ? 5.491 5.391 -10.176 1.00 93.19 96 GLN A CA 1
ATOM 772 C C . GLN A 1 96 ? 4.867 3.994 -10.094 1.00 93.19 96 GLN A C 1
ATOM 774 O O . GLN A 1 96 ? 3.752 3.749 -10.565 1.00 93.19 96 GLN A O 1
ATOM 779 N N . TRP A 1 97 ? 5.580 3.069 -9.448 1.00 91.88 97 TRP A N 1
ATOM 780 C CA . TRP A 1 97 ? 5.084 1.721 -9.180 1.00 91.88 97 TRP A CA 1
ATOM 781 C C . TRP A 1 97 ? 3.841 1.742 -8.283 1.00 91.88 97 TRP A C 1
ATOM 783 O O . TRP A 1 97 ? 3.818 2.422 -7.258 1.00 91.88 97 TRP A O 1
ATOM 793 N N . ILE A 1 98 ? 2.820 0.957 -8.625 1.00 92.62 98 ILE A N 1
ATOM 794 C CA . ILE A 1 98 ? 1.610 0.771 -7.809 1.00 92.62 98 ILE A CA 1
ATOM 795 C C . ILE A 1 98 ? 1.720 -0.582 -7.110 1.00 92.62 98 ILE A C 1
ATOM 797 O O . ILE A 1 98 ? 1.780 -1.572 -7.831 1.00 92.62 98 ILE A O 1
ATOM 801 N N . PRO A 1 99 ? 1.736 -0.685 -5.768 1.00 90.56 99 PRO A N 1
ATOM 802 C CA . PRO A 1 99 ? 1.798 -1.976 -5.079 1.00 90.56 99 PRO A CA 1
ATOM 803 C C . PRO A 1 99 ? 0.570 -2.859 -5.352 1.00 90.56 99 PRO A C 1
ATOM 805 O O . PRO A 1 99 ? -0.534 -2.357 -5.557 1.00 90.56 99 PRO A O 1
ATOM 808 N N . SER A 1 100 ? 0.744 -4.186 -5.322 1.00 92.94 100 SER A N 1
ATOM 809 C CA . SER A 1 100 ? -0.342 -5.153 -5.572 1.00 92.94 100 SER A CA 1
ATOM 810 C C . SER A 1 100 ? -1.496 -5.004 -4.567 1.00 92.94 100 SER A C 1
ATOM 812 O O . SER A 1 100 ? -2.654 -5.214 -4.910 1.00 92.94 100 SER A O 1
ATOM 814 N N . SER A 1 101 ? -1.195 -4.576 -3.340 1.00 94.75 101 SER A N 1
ATOM 815 C CA . SER A 1 101 ? -2.174 -4.311 -2.281 1.00 94.75 101 SER A CA 1
ATOM 816 C C . SER A 1 101 ? -3.150 -3.184 -2.629 1.00 94.75 101 SER A C 1
ATOM 818 O O . SER A 1 101 ? -4.313 -3.265 -2.255 1.00 94.75 101 SER A O 1
ATOM 820 N N . TYR A 1 102 ? -2.729 -2.177 -3.405 1.00 95.94 102 TYR A N 1
ATOM 821 C CA . TYR A 1 102 ? -3.620 -1.109 -3.879 1.00 95.94 102 TYR A CA 1
ATOM 822 C C . TYR A 1 102 ? -4.601 -1.634 -4.929 1.00 95.94 102 TYR A C 1
ATOM 824 O O . TYR A 1 102 ? -5.758 -1.227 -4.938 1.00 95.94 102 TYR A O 1
ATOM 832 N N . VAL A 1 103 ? 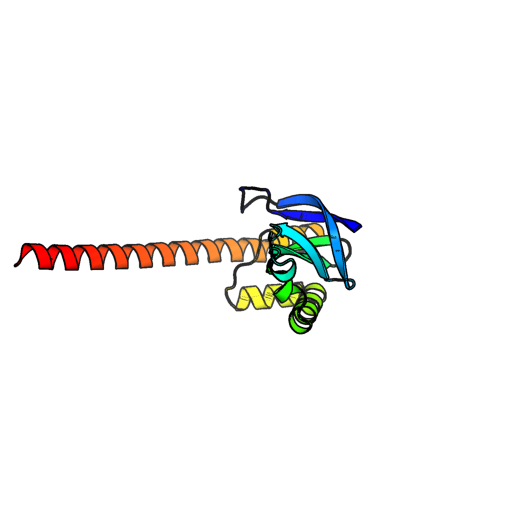-4.159 -2.556 -5.794 1.00 95.81 103 VAL A N 1
ATOM 833 C CA . VAL A 1 103 ? -5.039 -3.238 -6.759 1.00 95.81 103 VAL A CA 1
ATOM 834 C C . VAL A 1 103 ? -6.109 -4.024 -6.007 1.00 95.81 103 VAL A C 1
ATOM 836 O O . VAL A 1 103 ? -7.293 -3.842 -6.266 1.00 95.81 103 VAL A O 1
ATOM 839 N N . ALA A 1 104 ? -5.693 -4.828 -5.027 1.00 96.12 104 ALA A N 1
ATOM 840 C CA . ALA A 1 104 ? -6.614 -5.612 -4.213 1.00 96.12 104 ALA A CA 1
ATOM 841 C C . ALA A 1 104 ? -7.559 -4.726 -3.385 1.00 96.12 104 ALA A C 1
ATOM 843 O O . ALA A 1 104 ? -8.732 -5.051 -3.237 1.00 96.12 104 ALA A O 1
ATOM 844 N N . ALA A 1 105 ? -7.078 -3.583 -2.885 1.00 97.31 105 ALA A N 1
ATOM 845 C CA . ALA A 1 105 ? -7.918 -2.613 -2.195 1.00 97.31 105 ALA A CA 1
ATOM 846 C C . ALA A 1 105 ? -8.986 -2.022 -3.123 1.00 97.31 105 ALA A C 1
ATOM 848 O O . ALA A 1 105 ? -10.137 -1.915 -2.720 1.00 97.31 105 ALA A O 1
ATOM 849 N N . TYR A 1 106 ? -8.640 -1.688 -4.372 1.00 97.81 106 TYR A N 1
ATOM 850 C CA . TYR A 1 106 ? -9.622 -1.233 -5.362 1.00 97.81 106 TYR A CA 1
ATOM 851 C C . TYR A 1 106 ? -10.701 -2.285 -5.602 1.00 97.81 106 TYR A C 1
ATOM 853 O O . TYR A 1 106 ? -11.882 -1.958 -5.558 1.00 97.81 106 TYR A O 1
ATOM 861 N N . GLU A 1 107 ? -10.305 -3.540 -5.803 1.00 96.94 107 GLU A N 1
ATOM 862 C CA . GLU A 1 107 ? -11.248 -4.642 -6.018 1.00 96.94 107 GLU A CA 1
ATOM 863 C C . GLU A 1 107 ? -12.156 -4.855 -4.800 1.00 96.94 107 GLU A C 1
ATOM 865 O O . GLU A 1 107 ? -13.370 -4.957 -4.952 1.00 96.94 107 GLU A O 1
ATOM 870 N N . ALA A 1 108 ? -11.592 -4.842 -3.589 1.00 97.31 108 ALA A N 1
ATOM 871 C CA . ALA A 1 108 ? -12.346 -4.990 -2.344 1.00 97.31 108 ALA A CA 1
ATOM 872 C C . ALA A 1 108 ? -13.306 -3.818 -2.074 1.00 97.31 108 ALA A C 1
ATOM 874 O O . ALA A 1 108 ? -14.349 -4.010 -1.457 1.00 97.31 108 ALA A O 1
ATOM 875 N N . LEU A 1 109 ? -12.974 -2.617 -2.555 1.00 97.31 109 LEU A N 1
ATOM 876 C CA . LEU A 1 109 ? -13.837 -1.433 -2.504 1.00 97.31 109 LEU A CA 1
ATOM 877 C C . LEU A 1 109 ? -14.889 -1.406 -3.630 1.00 97.31 109 LEU A C 1
ATOM 879 O O . LEU A 1 109 ? -15.660 -0.450 -3.718 1.00 97.31 109 LEU A O 1
ATOM 883 N N . GLY A 1 110 ? -14.916 -2.413 -4.512 1.00 97.50 110 GLY A N 1
ATOM 884 C CA . GLY A 1 110 ? -15.818 -2.465 -5.667 1.00 97.50 110 GLY A CA 1
ATOM 885 C C . GLY A 1 110 ? -15.468 -1.456 -6.766 1.00 97.50 110 GLY A C 1
ATOM 886 O O . GLY A 1 110 ? -16.335 -1.027 -7.525 1.00 97.50 110 GLY A O 1
ATOM 887 N N . TRP A 1 111 ? -14.214 -1.007 -6.832 1.00 97.88 111 TRP A N 1
ATOM 888 C CA . TRP A 1 111 ? -13.734 -0.031 -7.809 1.00 97.88 111 TRP A CA 1
ATOM 889 C C . TRP A 1 111 ? -13.046 -0.710 -8.995 1.00 97.88 111 TRP A C 1
ATOM 891 O O . TRP A 1 111 ? -12.503 -1.808 -8.885 1.00 97.88 111 TRP A O 1
ATOM 901 N N . ASP A 1 112 ? -13.011 -0.022 -10.139 1.00 97.19 112 ASP A N 1
ATOM 902 C CA . ASP A 1 112 ? -12.329 -0.535 -11.327 1.00 97.19 112 ASP A CA 1
ATOM 903 C C . ASP A 1 112 ? -10.803 -0.537 -11.147 1.00 97.19 112 ASP A C 1
ATOM 905 O O . ASP A 1 112 ? -10.145 0.506 -11.171 1.00 97.19 112 ASP A O 1
ATOM 909 N N . ALA A 1 113 ? -10.237 -1.732 -10.987 1.00 97.19 113 ALA A N 1
ATOM 910 C CA . ALA A 1 113 ? -8.804 -1.948 -10.838 1.00 97.19 113 ALA A CA 1
ATOM 911 C C . ALA A 1 113 ? -8.068 -2.189 -12.172 1.00 97.19 113 ALA A C 1
ATOM 913 O O . ALA A 1 113 ? -6.836 -2.288 -12.176 1.00 97.19 113 ALA A O 1
ATOM 914 N N . ARG A 1 114 ? -8.773 -2.278 -13.314 1.00 97.56 114 ARG A N 1
ATOM 915 C CA . ARG A 1 114 ? -8.153 -2.516 -14.635 1.00 97.56 114 ARG A CA 1
ATOM 916 C C . ARG A 1 114 ? -7.080 -1.475 -14.985 1.00 97.56 114 ARG A C 1
ATOM 918 O O . ARG A 1 114 ? -6.010 -1.901 -15.427 1.00 97.56 114 ARG A O 1
ATOM 925 N N . PRO A 1 115 ? -7.265 -0.162 -14.722 1.00 97.31 115 PRO A N 1
ATOM 926 C CA . PRO A 1 115 ? -6.221 0.830 -14.985 1.00 97.31 115 PRO A CA 1
ATOM 927 C C . PRO A 1 115 ? -4.938 0.574 -14.184 1.00 97.31 115 PRO A C 1
ATOM 929 O O . PRO A 1 115 ? -3.839 0.697 -14.720 1.00 97.31 115 PRO A O 1
ATOM 932 N N . LEU A 1 116 ? -5.060 0.154 -12.919 1.00 97.06 116 LEU A N 1
ATOM 933 C CA . LEU A 1 116 ? -3.907 -0.125 -12.057 1.00 97.06 116 LEU A CA 1
ATOM 934 C C . LEU A 1 116 ? -3.156 -1.374 -12.536 1.00 97.06 116 LEU A C 1
ATOM 936 O O . LEU A 1 116 ? -1.925 -1.391 -12.535 1.00 97.06 116 LEU A O 1
ATOM 940 N N . LYS A 1 117 ? -3.886 -2.412 -12.964 1.00 95.31 117 LYS A N 1
ATOM 941 C CA . LYS A 1 117 ? -3.297 -3.630 -13.544 1.00 95.31 117 LYS A CA 1
ATOM 942 C C . LYS A 1 117 ? -2.534 -3.310 -14.830 1.00 95.31 117 LYS A C 1
ATOM 944 O O . LYS A 1 117 ? -1.369 -3.682 -14.938 1.00 95.31 117 LYS A O 1
ATOM 949 N N . GLY A 1 118 ? -3.150 -2.561 -15.749 1.00 96.75 118 GLY A N 1
ATOM 950 C CA . GLY A 1 118 ? -2.508 -2.128 -16.994 1.00 96.75 118 GLY A CA 1
ATOM 951 C C . GLY A 1 118 ? -1.251 -1.290 -16.747 1.00 96.75 118 GLY A C 1
ATOM 952 O O . GLY A 1 118 ? -0.197 -1.564 -17.320 1.00 96.75 118 GLY A O 1
ATOM 953 N N . HIS A 1 119 ? -1.320 -0.332 -15.817 1.00 96.81 119 HIS A N 1
ATOM 954 C CA . HIS A 1 119 ? -0.162 0.475 -15.422 1.00 96.81 119 HIS A CA 1
ATOM 955 C C . HIS A 1 119 ? 0.978 -0.373 -14.860 1.00 96.81 119 HIS A C 1
ATOM 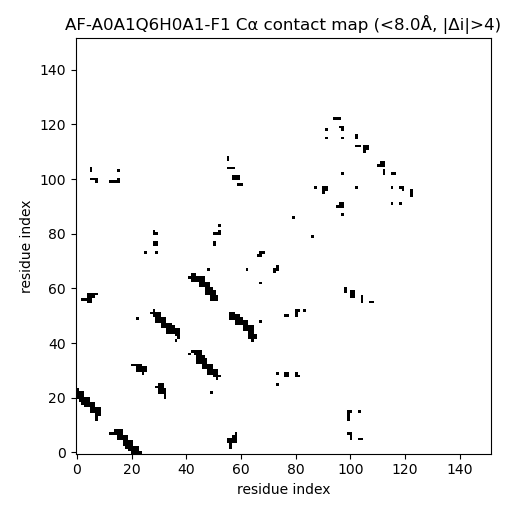957 O O . HIS A 1 119 ? 2.135 -0.173 -15.221 1.00 96.81 119 HIS A O 1
ATOM 963 N N . ARG A 1 120 ? 0.672 -1.357 -14.009 1.00 93.88 120 ARG A N 1
ATOM 964 C CA . ARG A 1 120 ? 1.685 -2.276 -13.471 1.00 93.88 120 ARG A CA 1
ATOM 965 C C . ARG A 1 120 ? 2.366 -3.098 -14.563 1.00 93.88 120 ARG A C 1
ATOM 967 O O . ARG A 1 120 ? 3.580 -3.265 -14.487 1.00 93.88 120 ARG A O 1
ATOM 974 N N . THR A 1 121 ? 1.626 -3.585 -15.559 1.00 94.56 121 THR A N 1
ATOM 975 C CA . THR A 1 121 ? 2.209 -4.297 -16.710 1.00 94.56 121 THR A CA 1
ATOM 976 C C . THR A 1 121 ? 3.186 -3.398 -17.464 1.00 94.56 121 THR A C 1
ATOM 978 O O . THR A 1 121 ? 4.352 -3.759 -17.603 1.00 94.56 121 THR A O 1
ATOM 981 N N . ARG A 1 122 ? 2.764 -2.175 -17.810 1.00 95.12 122 ARG A N 1
ATOM 982 C CA . ARG A 1 122 ? 3.631 -1.180 -18.462 1.00 95.12 122 ARG A CA 1
ATOM 983 C C . ARG A 1 122 ? 4.887 -0.871 -17.639 1.00 95.12 122 ARG A C 1
ATOM 985 O O . ARG A 1 122 ? 5.984 -0.801 -18.179 1.00 95.12 122 ARG A O 1
ATOM 992 N N . MET A 1 123 ? 4.751 -0.703 -16.323 1.00 94.62 123 MET A N 1
ATOM 993 C CA . MET A 1 123 ? 5.896 -0.433 -15.445 1.00 94.62 123 MET A CA 1
ATOM 994 C C . MET A 1 123 ? 6.888 -1.601 -15.392 1.00 94.62 123 MET A C 1
ATOM 996 O O . MET A 1 123 ? 8.093 -1.365 -15.359 1.00 94.62 123 MET A O 1
ATOM 1000 N N . ARG A 1 124 ? 6.411 -2.855 -15.418 1.00 91.62 124 ARG A N 1
ATOM 1001 C CA . ARG A 1 124 ? 7.291 -4.035 -15.493 1.00 91.62 124 ARG A CA 1
ATOM 1002 C C . ARG A 1 124 ? 8.100 -4.054 -16.786 1.00 91.62 124 ARG A C 1
ATOM 1004 O O . ARG A 1 124 ? 9.290 -4.345 -16.743 1.00 91.62 124 ARG A O 1
ATOM 1011 N N . GLU A 1 125 ? 7.478 -3.717 -17.911 1.00 93.94 125 GLU A N 1
ATOM 1012 C CA . GLU A 1 125 ? 8.164 -3.634 -19.206 1.00 93.94 125 GLU A CA 1
ATOM 1013 C C . GLU A 1 125 ? 9.244 -2.549 -19.209 1.00 93.94 125 GLU A C 1
ATOM 1015 O O . GLU A 1 125 ? 10.352 -2.798 -19.685 1.00 93.94 125 GLU A O 1
ATOM 1020 N N . LEU A 1 126 ? 8.952 -1.380 -18.624 1.00 93.12 126 LEU A N 1
ATOM 1021 C CA . LEU A 1 126 ? 9.918 -0.288 -18.481 1.00 93.12 126 LEU A CA 1
ATOM 1022 C C . LEU A 1 126 ? 11.124 -0.696 -17.628 1.00 93.12 126 LEU A C 1
ATOM 1024 O O . LEU A 1 126 ? 12.258 -0.450 -18.033 1.00 93.12 126 LEU A O 1
ATOM 1028 N N . TYR A 1 127 ? 10.901 -1.348 -16.484 1.00 89.56 127 TYR A N 1
ATOM 1029 C CA . TYR A 1 127 ? 12.001 -1.839 -15.650 1.00 89.56 127 TYR A CA 1
ATOM 1030 C C . TYR A 1 127 ? 12.820 -2.916 -16.359 1.00 89.56 127 TYR A C 1
ATOM 1032 O O . TYR A 1 127 ? 14.040 -2.816 -16.398 1.00 89.56 127 TYR A O 1
ATOM 1040 N N . ALA A 1 128 ? 12.171 -3.876 -17.021 1.00 91.75 128 ALA A N 1
ATOM 1041 C CA . ALA A 1 128 ? 12.880 -4.903 -17.778 1.00 91.75 128 ALA A CA 1
ATOM 1042 C C . ALA A 1 128 ? 13.693 -4.316 -18.949 1.00 91.75 128 ALA A C 1
ATOM 1044 O O . ALA A 1 128 ? 14.767 -4.821 -19.269 1.00 91.75 128 ALA A O 1
ATOM 1045 N N . ALA A 1 129 ? 13.200 -3.263 -19.609 1.00 93.31 129 ALA A N 1
ATOM 1046 C CA . ALA A 1 129 ? 13.937 -2.565 -20.661 1.00 93.31 129 ALA A CA 1
ATOM 1047 C C . ALA A 1 129 ? 15.155 -1.812 -20.111 1.00 93.31 129 ALA A C 1
ATOM 1049 O O . ALA A 1 129 ? 16.233 -1.884 -20.699 1.00 93.31 129 ALA A O 1
ATOM 1050 N N . GLU A 1 130 ? 14.997 -1.135 -18.976 1.00 92.25 130 GLU A N 1
ATOM 1051 C CA . GLU A 1 130 ? 16.091 -0.446 -18.293 1.00 92.25 130 GLU A CA 1
ATOM 1052 C C . GLU A 1 130 ? 17.160 -1.429 -17.794 1.00 92.25 130 GLU A C 1
ATOM 1054 O O . GLU A 1 130 ? 18.351 -1.167 -17.957 1.00 92.25 130 GLU A O 1
ATOM 1059 N N . ASP A 1 131 ? 16.758 -2.586 -17.267 1.00 92.00 131 ASP A N 1
ATOM 1060 C CA . ASP A 1 131 ? 17.686 -3.640 -16.854 1.00 92.00 131 ASP A CA 1
ATOM 1061 C C . ASP A 1 131 ? 18.465 -4.198 -18.050 1.00 92.00 131 ASP A C 1
ATOM 1063 O O . ASP A 1 131 ? 19.691 -4.292 -17.991 1.00 92.00 131 ASP A O 1
ATOM 1067 N N . ARG A 1 132 ? 17.794 -4.469 -19.181 1.00 94.00 132 ARG A N 1
ATOM 1068 C CA . ARG A 1 132 ? 18.471 -4.864 -20.432 1.00 94.00 132 ARG A CA 1
ATOM 1069 C C . ARG A 1 132 ? 19.470 -3.807 -20.903 1.00 94.00 132 ARG A C 1
ATOM 1071 O O . ARG A 1 132 ? 20.570 -4.157 -21.321 1.00 94.00 132 ARG A O 1
ATOM 1078 N N . ARG A 1 133 ? 19.113 -2.523 -20.812 1.00 93.44 133 ARG A N 1
ATOM 1079 C CA . ARG A 1 133 ? 19.997 -1.408 -21.184 1.00 93.44 133 ARG A CA 1
ATOM 1080 C C . ARG A 1 133 ? 21.231 -1.346 -20.285 1.00 93.44 133 ARG A C 1
ATOM 1082 O O . ARG A 1 133 ? 22.341 -1.162 -20.774 1.00 93.44 133 ARG A O 1
ATOM 1089 N N . ARG A 1 134 ? 21.055 -1.509 -18.972 1.00 92.12 134 ARG A N 1
ATOM 1090 C CA . ARG A 1 134 ? 22.166 -1.533 -18.005 1.00 92.12 134 ARG A CA 1
ATOM 1091 C C . ARG A 1 134 ? 23.094 -2.716 -18.238 1.00 92.12 134 ARG A C 1
ATOM 1093 O O . ARG A 1 134 ? 24.307 -2.550 -18.162 1.00 92.12 134 ARG A O 1
ATOM 1100 N N . GLU A 1 135 ? 22.525 -3.874 -18.548 1.00 92.19 135 GLU A N 1
ATOM 1101 C CA . GLU A 1 135 ? 23.283 -5.080 -18.863 1.00 92.19 135 GLU A CA 1
ATOM 1102 C C . GLU A 1 135 ? 24.113 -4.908 -20.141 1.00 92.19 135 GLU A C 1
ATOM 1104 O O . GLU A 1 135 ? 25.306 -5.199 -20.131 1.00 92.19 135 GLU A O 1
ATOM 1109 N N . GLN A 1 136 ? 23.531 -4.343 -21.206 1.00 90.94 136 GLN A N 1
ATOM 1110 C CA . GLN A 1 136 ? 24.262 -4.026 -22.441 1.00 90.94 136 GLN A CA 1
ATOM 1111 C C . GLN A 1 136 ? 25.449 -3.094 -22.179 1.00 90.94 136 GLN A C 1
ATOM 1113 O O . GLN A 1 136 ? 26.565 -3.400 -22.588 1.00 90.94 136 GLN A O 1
ATOM 1118 N N . VAL A 1 137 ? 25.240 -2.015 -21.417 1.00 92.50 137 VAL A N 1
ATOM 1119 C CA . VAL A 1 137 ? 26.322 -1.087 -21.042 1.00 92.50 137 VAL A CA 1
ATOM 1120 C C . VAL A 1 137 ? 27.410 -1.785 -20.217 1.00 92.50 137 VAL A C 1
ATOM 1122 O O . VAL A 1 137 ? 28.588 -1.450 -20.352 1.00 92.50 137 VAL A O 1
ATOM 1125 N N . ARG A 1 138 ? 27.054 -2.750 -19.355 1.00 91.88 138 ARG A N 1
ATOM 1126 C CA . ARG A 1 138 ? 28.042 -3.535 -18.599 1.00 91.88 138 ARG A CA 1
ATOM 1127 C C . ARG A 1 138 ? 28.889 -4.398 -19.536 1.00 91.88 138 ARG A C 1
ATOM 1129 O O . ARG A 1 138 ? 30.112 -4.347 -19.443 1.00 91.88 138 ARG A O 1
ATOM 1136 N N . ILE A 1 139 ? 28.248 -5.114 -20.459 1.00 90.56 139 ILE A N 1
ATOM 1137 C CA . ILE A 1 139 ? 28.915 -5.981 -21.441 1.00 90.56 139 ILE A CA 1
ATOM 1138 C C . ILE A 1 139 ? 29.841 -5.170 -22.360 1.00 90.56 139 ILE A C 1
ATOM 1140 O O . ILE A 1 139 ? 30.974 -5.578 -22.601 1.00 90.56 139 ILE A O 1
ATOM 1144 N N . GLU A 1 140 ? 29.401 -4.008 -22.850 1.00 88.19 140 GLU A N 1
ATOM 1145 C CA . GLU A 1 140 ? 30.229 -3.122 -23.682 1.00 88.19 140 GLU A CA 1
ATOM 1146 C C . GLU A 1 140 ? 31.494 -2.664 -22.944 1.00 88.19 140 GLU A C 1
ATOM 1148 O O . GLU A 1 140 ? 32.594 -2.770 -23.483 1.00 88.19 140 GLU A O 1
ATOM 1153 N N . ARG A 1 141 ? 31.363 -2.245 -21.678 1.00 87.44 141 ARG A N 1
ATOM 1154 C CA . ARG A 1 141 ? 32.512 -1.848 -20.845 1.00 87.44 141 ARG A CA 1
ATOM 1155 C C . ARG A 1 141 ? 33.486 -2.999 -20.597 1.00 87.44 141 ARG A C 1
ATOM 1157 O O . ARG A 1 141 ? 34.694 -2.797 -20.674 1.00 87.44 141 ARG A O 1
ATOM 1164 N N . GLU A 1 142 ? 32.976 -4.196 -20.309 1.00 85.06 142 GLU A N 1
ATOM 1165 C CA . GLU A 1 142 ? 33.803 -5.394 -20.109 1.00 85.06 142 GLU A CA 1
ATOM 1166 C C . GLU A 1 142 ? 34.556 -5.781 -21.396 1.00 85.06 142 GLU A C 1
ATOM 1168 O O . GLU A 1 142 ? 35.745 -6.118 -21.352 1.00 85.06 142 GLU A O 1
ATOM 1173 N N . ASN A 1 143 ? 33.899 -5.669 -22.554 1.00 82.25 143 ASN A N 1
ATOM 1174 C CA . ASN A 1 143 ? 34.514 -5.927 -23.853 1.00 82.25 143 ASN A CA 1
ATOM 1175 C C . ASN A 1 143 ? 35.609 -4.904 -24.185 1.00 82.25 143 ASN A C 1
ATOM 1177 O O . ASN A 1 143 ? 36.698 -5.311 -24.598 1.00 82.25 143 ASN A O 1
ATOM 1181 N N . ASP A 1 144 ? 35.377 -3.613 -23.940 1.00 77.06 144 ASP A N 1
ATOM 1182 C CA . ASP A 1 144 ? 36.371 -2.553 -24.152 1.00 77.06 144 ASP A CA 1
ATOM 1183 C C . ASP A 1 144 ? 37.616 -2.730 -23.266 1.00 77.06 144 ASP A C 1
ATOM 1185 O O . ASP A 1 144 ? 38.750 -2.604 -23.743 1.00 77.06 144 ASP A O 1
ATOM 1189 N N . ASP A 1 145 ? 37.433 -3.084 -21.991 1.00 69.44 145 ASP A N 1
ATOM 1190 C CA . ASP A 1 145 ? 38.543 -3.348 -21.069 1.00 69.44 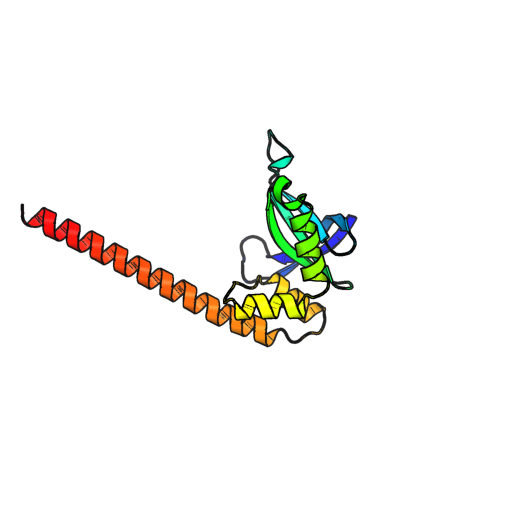145 ASP A CA 1
ATOM 1191 C C . ASP A 1 145 ? 39.330 -4.609 -21.459 1.00 69.44 145 ASP A C 1
ATOM 1193 O O . ASP A 1 145 ? 40.565 -4.627 -21.395 1.00 69.44 145 ASP A O 1
ATOM 1197 N N . SER A 1 146 ? 38.647 -5.660 -21.925 1.00 65.69 146 SER A N 1
ATOM 1198 C CA . SER A 1 146 ? 39.307 -6.874 -22.423 1.00 65.69 146 SER A CA 1
ATOM 1199 C C . SER A 1 146 ? 40.063 -6.634 -23.740 1.00 65.69 146 SER A C 1
ATOM 1201 O O . SER A 1 146 ? 41.157 -7.171 -23.937 1.00 65.69 146 SER A O 1
ATOM 1203 N N . GLY A 1 147 ? 39.526 -5.776 -24.616 1.00 64.00 147 GLY A N 1
ATOM 1204 C CA . GLY A 1 147 ? 40.148 -5.367 -25.873 1.00 64.00 147 GLY A CA 1
ATOM 1205 C C . GLY A 1 147 ? 41.399 -4.515 -25.664 1.00 64.00 147 GLY A C 1
ATOM 1206 O O . GLY A 1 147 ? 42.376 -4.684 -26.395 1.00 64.00 147 GLY A O 1
ATOM 1207 N N . LYS A 1 148 ? 41.417 -3.659 -24.633 1.00 60.56 148 LYS A N 1
ATOM 1208 C CA . LYS A 1 148 ? 42.613 -2.904 -24.221 1.00 60.56 148 LYS A CA 1
ATOM 1209 C C . LYS A 1 148 ? 43.697 -3.802 -23.624 1.00 60.56 148 LYS A C 1
ATOM 1211 O O . LYS A 1 148 ? 44.861 -3.638 -23.970 1.00 60.56 148 LYS A O 1
ATOM 1216 N N . ARG A 1 149 ? 43.337 -4.785 -22.788 1.00 59.50 149 ARG A N 1
ATOM 1217 C CA . ARG A 1 149 ? 44.303 -5.716 -22.163 1.00 59.50 149 ARG A CA 1
ATOM 1218 C C . ARG A 1 149 ? 44.966 -6.691 -23.138 1.00 59.50 149 ARG A C 1
ATOM 1220 O O . ARG A 1 149 ? 46.051 -7.165 -22.845 1.00 59.50 149 ARG A O 1
ATOM 1227 N N . LYS A 1 150 ? 44.334 -7.006 -24.274 1.00 57.34 150 LYS A N 1
ATOM 1228 C CA . LYS A 1 150 ? 44.917 -7.879 -25.314 1.00 57.34 150 LYS A CA 1
ATOM 1229 C C . LYS A 1 150 ? 45.841 -7.151 -26.302 1.00 57.34 150 LYS A C 1
ATOM 1231 O O . LYS A 1 150 ? 46.426 -7.809 -27.156 1.00 57.34 150 LYS A O 1
ATOM 1236 N N . ARG A 1 151 ? 45.920 -5.816 -26.244 1.00 56.41 151 ARG A N 1
ATOM 1237 C CA . ARG A 1 151 ? 46.702 -4.976 -27.173 1.00 56.41 151 ARG A CA 1
ATOM 1238 C C . ARG A 1 151 ? 47.932 -4.313 -26.534 1.00 56.41 151 ARG A C 1
ATOM 1240 O O . ARG A 1 151 ? 48.593 -3.540 -27.222 1.00 56.41 151 ARG A O 1
ATOM 1247 N N . GLY A 1 152 ? 48.204 -4.572 -25.255 1.00 46.94 152 GLY A N 1
ATOM 1248 C CA . GLY A 1 152 ? 49.437 -4.180 -24.560 1.00 46.94 152 GLY A CA 1
ATOM 1249 C C . GLY A 1 152 ? 50.272 -5.409 -24.253 1.00 46.94 152 GLY A C 1
ATOM 1250 O O . GLY A 1 152 ? 51.510 -5.271 -24.266 1.00 46.94 152 GLY A O 1
#

Sequence (152 aa):
MQVKLLRQAAGRDDRIVAAYEDVTFLNEHVGWYPIIKDRFRKANDIVVVVLRVGDVCFEAGSMFRRGMLRKEYIEARTAEARNLRAAVQRRMASCQWIPSSYVAAYEALGWDARPLKGHRTRMRELYAAEDRRREQVRIERENDDSGKRKRG

Secondary structure (DSSP, 8-state):
-EEEEEEEETTEEEEEEEEEEE-EESSSSEEEEEEE--SS-GGG-EEEEEEEETTEEEEEEEEEHHHHT-HHHHHHHHHHHHTHHHHHHHHHHTTPPPPHHHHHHHHHTT---HHHHHHHHHHHHHHHHHHHHHHHHHHHHHHHHHHHHT--